Protein AF-A0A357IBV4-F1 (afdb_monomer)

Foldseek 3Di:
DPDDDDLVQCQFPVSDPDDDPPDDGGDPSVVVVVVVVVVVD

Secondary structure (DSSP, 8-state):
---SS-GGGSSBGGGSSS--TT--SB-TTHHHHHHHHHHH-

Structure (mmCIF, N/CA/C/O backbone):
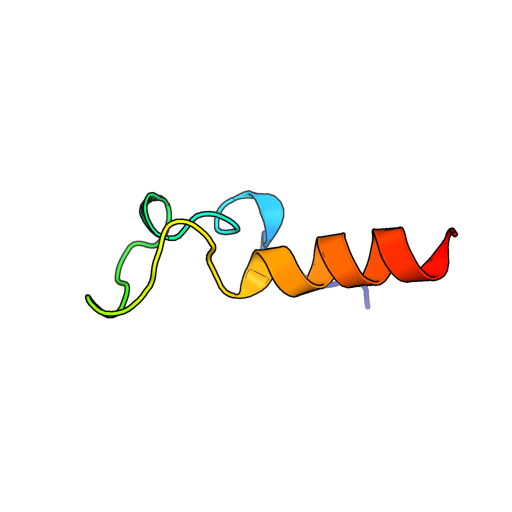data_AF-A0A357IBV4-F1
#
_entry.id   AF-A0A357IBV4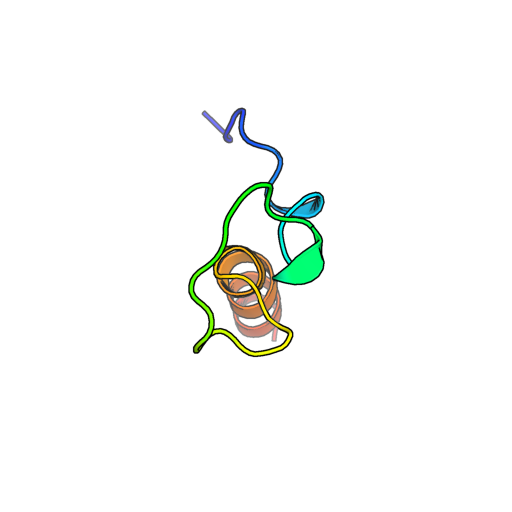-F1
#
loop_
_atom_site.group_PDB
_atom_site.id
_atom_site.type_symbol
_atom_site.label_atom_id
_atom_site.label_alt_id
_atom_site.label_comp_id
_atom_site.label_asym_id
_atom_site.label_entity_id
_atom_site.label_seq_id
_atom_site.pdbx_PDB_ins_code
_atom_site.Cartn_x
_atom_site.Cartn_y
_atom_site.Cartn_z
_atom_site.occupancy
_atom_site.B_iso_or_equiv
_atom_site.auth_seq_id
_atom_site.auth_comp_id
_atom_site.auth_asym_id
_atom_site.auth_atom_id
_atom_site.pdbx_PDB_model_num
ATOM 1 N N . THR A 1 1 ? 21.856 6.676 1.914 1.00 64.19 1 THR A N 1
ATOM 2 C CA . THR A 1 1 ? 21.056 6.044 2.987 1.00 64.19 1 THR A CA 1
ATOM 3 C C . THR A 1 1 ? 19.738 5.561 2.412 1.00 64.19 1 THR A C 1
ATOM 5 O O . THR A 1 1 ? 19.158 6.295 1.628 1.00 64.19 1 THR A O 1
ATOM 8 N N . ILE A 1 2 ? 19.307 4.339 2.743 1.00 78.94 2 ILE A N 1
ATOM 9 C CA . ILE A 1 2 ? 18.270 3.555 2.026 1.00 78.94 2 ILE A CA 1
ATOM 10 C C . ILE A 1 2 ? 16.904 3.426 2.738 1.00 78.94 2 ILE A C 1
ATOM 12 O O . ILE A 1 2 ? 16.063 2.678 2.277 1.00 78.94 2 ILE A O 1
ATOM 16 N N . MET A 1 3 ? 16.621 4.224 3.768 1.00 91.56 3 MET A N 1
ATOM 17 C CA . MET A 1 3 ? 15.404 4.194 4.610 1.00 91.56 3 MET A CA 1
ATOM 18 C C . MET A 1 3 ? 15.422 3.177 5.761 1.00 91.56 3 MET A C 1
ATOM 20 O O . MET A 1 3 ? 15.832 2.033 5.622 1.00 91.56 3 MET A O 1
ATOM 24 N N . MET A 1 4 ? 14.959 3.668 6.912 1.00 95.50 4 MET A N 1
ATOM 25 C CA . MET A 1 4 ? 14.625 2.916 8.122 1.00 95.50 4 MET A CA 1
ATOM 26 C C . MET A 1 4 ? 13.131 2.543 8.262 1.00 95.50 4 MET A C 1
ATOM 28 O O . MET A 1 4 ? 12.853 1.549 8.934 1.00 95.50 4 MET A O 1
ATOM 32 N N . PRO A 1 5 ? 12.138 3.293 7.719 1.00 96.06 5 PRO A N 1
ATOM 33 C CA . PRO A 1 5 ? 10.744 2.838 7.772 1.00 96.06 5 PRO A CA 1
ATOM 34 C C . PRO A 1 5 ? 10.513 1.541 6.982 1.00 96.06 5 PRO A C 1
ATOM 36 O O . PR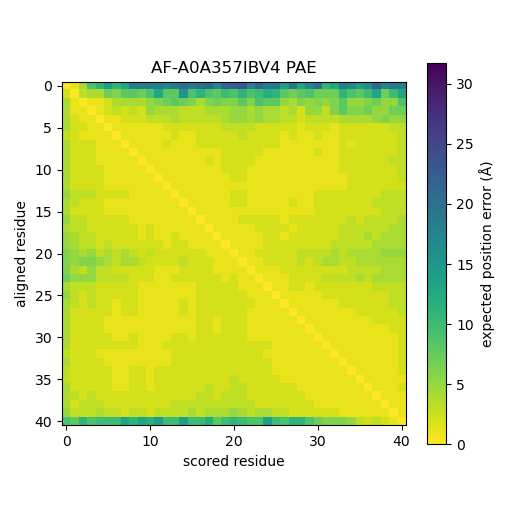O A 1 5 ? 11.266 1.225 6.067 1.00 96.06 5 PRO A O 1
ATOM 39 N N . HIS A 1 6 ? 9.424 0.841 7.323 1.00 96.69 6 HIS A N 1
ATOM 40 C CA . HIS A 1 6 ? 8.996 -0.429 6.721 1.00 96.69 6 HIS A CA 1
ATOM 41 C C . HIS A 1 6 ? 7.737 -0.224 5.844 1.00 96.69 6 HIS A C 1
ATOM 43 O O . HIS A 1 6 ? 6.626 -0.553 6.281 1.00 96.69 6 HIS A O 1
ATOM 49 N N . PRO A 1 7 ? 7.851 0.381 4.641 1.00 97.44 7 PRO A N 1
ATOM 50 C CA . PRO A 1 7 ? 6.705 0.661 3.768 1.00 97.44 7 PRO A CA 1
ATOM 51 C C . PRO A 1 7 ? 5.935 -0.606 3.365 1.00 97.44 7 PRO A C 1
ATOM 53 O O . PRO A 1 7 ? 4.729 -0.554 3.124 1.00 97.44 7 PRO A O 1
ATOM 56 N N . GLU A 1 8 ? 6.605 -1.756 3.343 1.00 98.25 8 GLU A N 1
ATOM 57 C CA . GLU A 1 8 ? 6.028 -3.067 3.058 1.00 98.25 8 GLU A CA 1
ATOM 58 C C . GLU A 1 8 ? 5.093 -3.578 4.161 1.00 98.25 8 GLU A C 1
ATOM 60 O O . GLU A 1 8 ? 4.279 -4.460 3.906 1.00 98.25 8 GLU A O 1
ATOM 65 N N . ARG A 1 9 ? 5.153 -3.021 5.378 1.00 98.19 9 ARG A N 1
ATOM 66 C CA . ARG A 1 9 ? 4.208 -3.360 6.455 1.00 98.19 9 ARG A CA 1
ATOM 67 C C . ARG A 1 9 ? 2.908 -2.569 6.386 1.00 98.19 9 ARG A C 1
ATOM 69 O O . ARG A 1 9 ? 1.923 -2.987 6.979 1.00 98.19 9 ARG A O 1
ATOM 76 N N . VAL A 1 10 ? 2.912 -1.432 5.691 1.00 97.88 10 VAL A N 1
ATOM 77 C CA . VAL A 1 10 ? 1.824 -0.437 5.718 1.00 97.88 10 VAL A CA 1
ATOM 78 C C . VAL A 1 10 ? 1.374 -0.005 4.318 1.00 97.88 10 VAL A C 1
ATOM 80 O O . VAL A 1 10 ? 0.823 1.080 4.125 1.00 97.88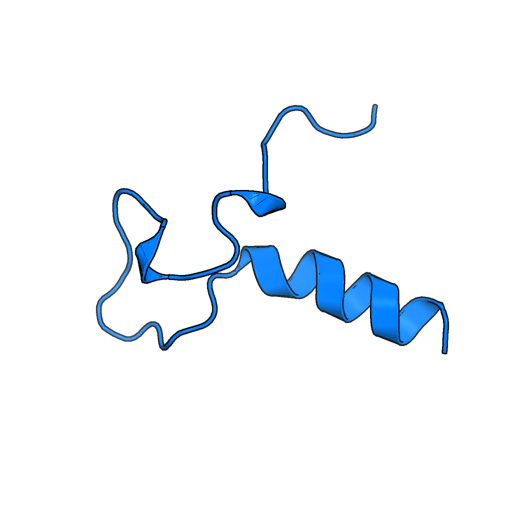 10 VAL A O 1
ATOM 83 N N . PHE A 1 11 ? 1.578 -0.864 3.316 1.00 98.12 11 PHE A N 1
ATOM 84 C CA . PHE A 1 11 ? 1.121 -0.611 1.945 1.00 98.12 11 PHE A CA 1
ATOM 85 C C . PHE A 1 11 ? -0.401 -0.757 1.773 1.00 98.12 11 PHE A C 1
ATOM 87 O O . PHE A 1 11 ? -0.948 -0.229 0.805 1.00 98.12 11 PHE A O 1
ATOM 94 N N . ARG A 1 12 ? -1.098 -1.444 2.692 1.00 98.31 12 ARG A N 1
ATOM 95 C CA . ARG A 1 12 ? -2.570 -1.514 2.739 1.00 98.31 12 ARG A CA 1
ATOM 96 C C . ARG A 1 12 ? -3.107 -0.543 3.782 1.00 98.31 12 ARG A C 1
ATOM 98 O O . ARG A 1 12 ? -2.535 -0.412 4.864 1.00 98.31 12 ARG A O 1
ATOM 105 N N . THR A 1 13 ? -4.248 0.079 3.510 1.00 98.50 13 THR A N 1
ATOM 106 C CA . THR A 1 13 ? -4.888 1.014 4.451 1.00 98.50 13 THR A CA 1
ATOM 107 C C . THR A 1 13 ? -5.157 0.355 5.805 1.00 98.50 13 THR A C 1
ATOM 109 O O . THR A 1 13 ? -4.747 0.893 6.827 1.00 98.50 13 THR A O 1
ATOM 112 N N . VAL A 1 14 ? -5.704 -0.870 5.808 1.00 98.19 14 VAL A N 1
ATOM 113 C CA . VAL A 1 14 ? -6.060 -1.635 7.025 1.00 98.19 14 VAL A CA 1
ATOM 114 C C . VAL A 1 14 ? -4.880 -1.929 7.964 1.00 98.19 14 VAL A C 1
ATOM 116 O O . VAL A 1 14 ? -5.082 -2.198 9.140 1.00 98.19 14 VAL A O 1
ATOM 119 N N . THR A 1 15 ? -3.643 -1.887 7.459 1.00 98.38 15 THR A N 1
ATOM 120 C CA . THR A 1 15 ? -2.430 -2.138 8.259 1.00 98.38 15 THR A CA 1
ATOM 121 C C . THR A 1 15 ? -1.858 -0.885 8.931 1.00 98.38 15 THR A C 1
ATOM 123 O O . THR A 1 15 ? -0.891 -0.989 9.681 1.00 98.38 15 THR A O 1
ATOM 126 N N . ASN A 1 16 ? -2.427 0.300 8.688 1.00 98.38 16 ASN A N 1
ATOM 127 C CA . ASN A 1 16 ? -2.020 1.527 9.373 1.00 98.38 16 ASN A CA 1
ATOM 128 C C . ASN A 1 16 ? -2.728 1.628 10.734 1.00 98.38 16 ASN A C 1
ATOM 130 O O . ASN A 1 16 ? -3.916 1.335 10.837 1.00 98.38 16 ASN A O 1
ATOM 134 N N . SER A 1 17 ? -2.020 2.077 11.778 1.00 98.00 17 SER A N 1
ATOM 135 C CA . SER A 1 17 ? -2.609 2.276 13.119 1.00 98.00 17 SER A CA 1
ATOM 136 C C . SER A 1 17 ? -3.727 3.321 13.132 1.00 98.00 17 SER A C 1
ATOM 138 O O . SER A 1 17 ? -4.626 3.271 13.968 1.00 98.00 17 SER A O 1
ATOM 140 N N . TRP A 1 18 ? -3.664 4.260 12.195 1.00 98.00 18 TRP A N 1
ATOM 141 C CA . TRP A 1 18 ? -4.691 5.237 11.891 1.00 98.00 18 TRP A CA 1
ATOM 142 C C . TRP A 1 18 ? -4.687 5.486 10.383 1.00 98.00 18 TRP A C 1
ATOM 144 O O . TRP A 1 18 ? -3.620 5.543 9.768 1.00 98.00 18 TRP A O 1
ATOM 15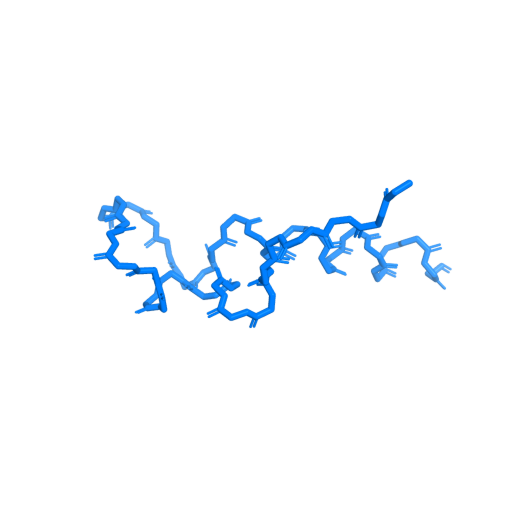4 N N . ALA A 1 19 ? -5.867 5.657 9.795 1.00 97.75 19 ALA A N 1
ATOM 155 C CA . ALA A 1 19 ? -6.021 6.094 8.416 1.00 97.75 19 ALA A CA 1
ATOM 156 C C . ALA A 1 19 ? -7.307 6.925 8.257 1.00 97.75 19 ALA A C 1
ATOM 158 O O . ALA A 1 19 ? -8.287 6.666 8.965 1.00 97.75 19 ALA A O 1
ATOM 159 N N . PRO A 1 20 ? -7.330 7.901 7.333 1.00 98.25 20 PRO A N 1
ATOM 160 C CA . PRO A 1 20 ? -8.555 8.569 6.903 1.00 98.25 20 PRO A CA 1
ATOM 161 C C . PRO A 1 20 ? -9.610 7.584 6.369 1.00 98.25 20 PRO A C 1
ATOM 163 O O . PRO A 1 20 ? -9.273 6.585 5.735 1.00 98.25 20 PRO A O 1
ATOM 166 N N . GLN A 1 21 ? -10.894 7.868 6.612 1.00 96.56 21 GLN A N 1
ATOM 167 C CA . GLN A 1 21 ? -12.004 6.987 6.206 1.00 96.56 21 GLN A CA 1
ATOM 168 C C . GLN A 1 21 ? -12.241 6.952 4.691 1.00 96.56 21 GLN A C 1
ATOM 170 O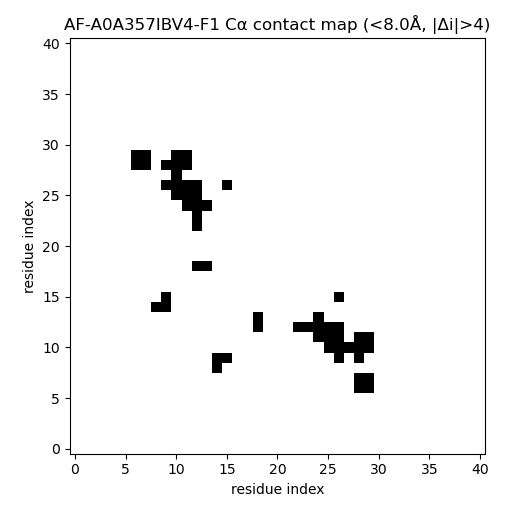 O . GLN A 1 21 ? -12.840 6.008 4.186 1.00 96.56 21 GLN A O 1
ATOM 175 N N . ASP A 1 22 ? -11.798 7.980 3.973 1.00 97.69 22 ASP A N 1
ATOM 1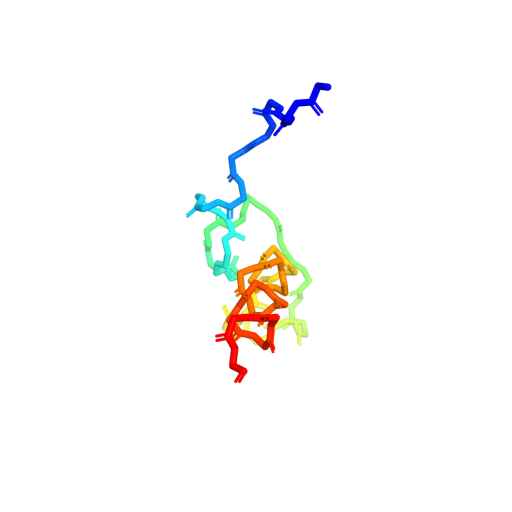76 C CA . ASP A 1 22 ? -11.906 8.102 2.520 1.00 97.69 22 ASP A CA 1
ATOM 177 C C . ASP A 1 22 ? -10.840 7.287 1.772 1.00 97.69 22 ASP A C 1
ATOM 179 O O . ASP A 1 22 ? -10.914 7.133 0.551 1.00 97.69 22 ASP A O 1
ATOM 183 N N . TRP A 1 23 ? -9.853 6.732 2.481 1.00 97.19 23 TRP A N 1
ATOM 184 C CA . TRP A 1 23 ? -8.885 5.833 1.872 1.00 97.19 23 TRP A CA 1
ATOM 185 C C . TRP A 1 23 ? -9.546 4.504 1.504 1.00 97.19 23 TRP A C 1
ATOM 187 O O . TRP A 1 23 ? -10.195 3.851 2.319 1.00 97.19 23 TRP A O 1
ATOM 197 N N . GLY A 1 24 ? -9.329 4.072 0.261 1.00 97.06 24 GLY A N 1
ATOM 198 C CA . GLY A 1 24 ? -9.683 2.725 -0.186 1.00 97.06 24 GLY A CA 1
ATOM 199 C C . GLY A 1 24 ? -8.723 1.664 0.365 1.00 97.06 24 GLY A C 1
ATOM 200 O O . GLY A 1 24 ? -8.085 1.838 1.397 1.00 97.06 24 GLY A O 1
ATOM 201 N N . GLU A 1 25 ? -8.554 0.553 -0.350 1.00 97.62 25 GLU A N 1
ATOM 202 C CA . GLU A 1 25 ? -7.675 -0.544 0.091 1.00 97.62 25 GLU A CA 1
ATOM 203 C C . GLU A 1 25 ? -6.176 -0.174 0.106 1.00 97.62 25 GLU A C 1
ATOM 205 O O . GLU A 1 25 ? -5.400 -0.686 0.920 1.00 97.62 25 GLU A O 1
ATOM 210 N N . ALA A 1 26 ? -5.762 0.706 -0.806 1.00 98.19 26 ALA A N 1
ATOM 211 C CA . ALA A 1 26 ? -4.365 1.058 -1.013 1.00 98.19 26 ALA A CA 1
ATOM 212 C C . ALA A 1 26 ? -3.911 2.174 -0.065 1.00 98.19 26 ALA A C 1
ATOM 214 O O . ALA A 1 26 ? -4.396 3.301 -0.150 1.00 98.19 26 ALA A O 1
ATOM 215 N N . GLY A 1 27 ? -2.908 1.871 0.759 1.00 97.38 27 GLY A N 1
ATOM 216 C CA . GLY A 1 27 ? -2.179 2.875 1.522 1.00 97.38 27 GLY A CA 1
ATOM 217 C C . GLY A 1 27 ? -1.180 3.638 0.639 1.00 97.38 27 GLY A C 1
ATOM 218 O O . GLY A 1 27 ? -0.784 3.157 -0.431 1.00 97.38 27 GLY A O 1
ATOM 219 N N . PRO A 1 28 ? -0.704 4.811 1.087 1.00 97.31 28 PRO A N 1
ATOM 220 C CA . PRO A 1 28 ? 0.170 5.679 0.295 1.00 97.31 28 PRO A CA 1
ATOM 221 C C . PRO A 1 28 ? 1.496 5.003 -0.078 1.00 97.31 28 PRO A C 1
ATOM 223 O O . PRO A 1 28 ? 2.012 5.203 -1.180 1.00 97.31 28 PRO A O 1
ATOM 226 N N . TRP A 1 29 ? 2.017 4.133 0.793 1.00 98.19 29 TRP A N 1
ATOM 227 C CA . TRP A 1 29 ? 3.274 3.416 0.572 1.00 98.19 29 TRP A CA 1
ATOM 228 C C . TRP A 1 29 ? 3.237 2.456 -0.621 1.00 98.19 29 TRP A C 1
ATOM 230 O O . TRP A 1 29 ? 4.282 2.194 -1.216 1.00 98.19 29 TRP A O 1
ATOM 240 N N . LEU A 1 30 ? 2.053 2.012 -1.065 1.00 98.31 30 LEU A N 1
ATOM 241 C CA . LEU A 1 30 ? 1.931 1.195 -2.275 1.00 98.31 30 LEU A CA 1
ATOM 242 C C . LEU A 1 30 ? 2.458 1.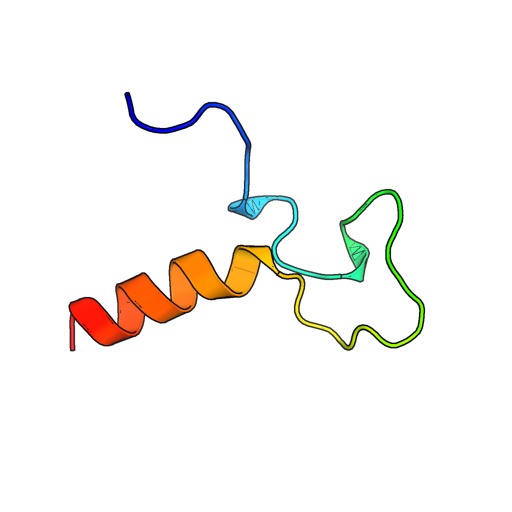922 -3.526 1.00 98.31 30 LEU A C 1
ATOM 244 O O . LEU A 1 30 ? 2.922 1.282 -4.473 1.00 98.31 30 LEU A O 1
ATOM 248 N N . ARG A 1 31 ? 2.435 3.263 -3.536 1.00 98.12 31 ARG A N 1
ATOM 249 C CA . ARG A 1 31 ? 2.954 4.062 -4.653 1.00 98.12 31 ARG A CA 1
ATOM 250 C C . ARG A 1 31 ? 4.444 3.822 -4.898 1.00 98.12 31 ARG A C 1
ATOM 252 O O . ARG A 1 31 ? 4.843 3.789 -6.057 1.00 98.12 31 ARG A O 1
ATOM 259 N N . MET A 1 32 ? 5.240 3.600 -3.850 1.00 97.75 32 MET A N 1
ATOM 260 C CA . MET A 1 32 ? 6.675 3.323 -3.979 1.00 97.75 32 MET A CA 1
ATOM 261 C C . MET A 1 32 ? 6.924 2.064 -4.823 1.00 97.75 32 MET A C 1
ATOM 263 O O . MET A 1 32 ? 7.685 2.103 -5.787 1.00 97.75 32 MET A O 1
ATOM 267 N N . PHE A 1 33 ? 6.215 0.975 -4.520 1.00 98.06 33 PHE A N 1
ATOM 268 C CA . PHE A 1 33 ? 6.346 -0.295 -5.237 1.00 98.06 33 PHE A CA 1
ATOM 269 C C . PHE A 1 33 ? 5.773 -0.226 -6.661 1.00 98.06 33 PHE A C 1
ATOM 271 O O . PHE A 1 33 ? 6.355 -0.780 -7.591 1.00 98.06 33 PHE A O 1
ATOM 278 N N . ARG A 1 34 ? 4.669 0.512 -6.865 1.00 98.38 34 ARG A N 1
ATOM 279 C CA . ARG A 1 34 ? 4.116 0.765 -8.209 1.00 98.38 34 ARG A CA 1
ATOM 280 C C . ARG A 1 34 ? 5.087 1.546 -9.092 1.00 98.38 34 ARG A C 1
ATOM 282 O O . ARG A 1 34 ? 5.240 1.204 -10.257 1.00 98.38 34 ARG A O 1
ATOM 289 N N . ASN A 1 35 ? 5.760 2.556 -8.543 1.00 98.50 35 ASN A N 1
ATOM 290 C CA . ASN A 1 35 ? 6.770 3.312 -9.282 1.00 98.50 35 ASN A CA 1
ATOM 291 C C . ASN A 1 35 ? 7.951 2.423 -9.685 1.00 98.50 35 ASN A C 1
ATOM 293 O O . ASN A 1 35 ? 8.413 2.520 -10.815 1.00 98.50 35 ASN A O 1
ATOM 297 N N . ALA A 1 36 ? 8.402 1.533 -8.794 1.00 98.19 36 ALA A N 1
ATOM 298 C CA . ALA A 1 36 ? 9.449 0.572 -9.127 1.00 98.19 36 ALA A CA 1
ATOM 299 C C . ALA A 1 36 ? 9.029 -0.349 -10.282 1.00 98.19 36 ALA A C 1
ATOM 301 O O . ALA A 1 36 ? 9.822 -0.569 -11.190 1.00 98.19 36 ALA A O 1
ATOM 302 N N . ARG A 1 37 ? 7.775 -0.834 -10.290 1.00 98.31 37 ARG A N 1
ATOM 303 C CA . ARG A 1 37 ? 7.261 -1.669 -11.385 1.00 98.31 37 ARG A CA 1
ATOM 304 C C . ARG A 1 37 ? 7.234 -0.922 -12.720 1.00 98.31 37 ARG A C 1
AT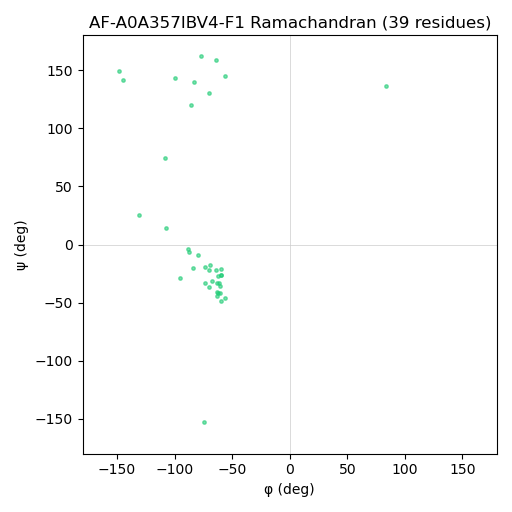OM 306 O O . ARG A 1 37 ? 7.670 -1.489 -13.706 1.00 98.31 37 ARG A O 1
ATOM 313 N N . VAL A 1 38 ? 6.777 0.331 -12.725 1.00 98.50 38 VAL A N 1
ATOM 314 C CA . VAL A 1 38 ? 6.786 1.188 -13.926 1.00 98.50 38 VAL A CA 1
ATOM 315 C C . VAL A 1 38 ? 8.208 1.466 -14.419 1.00 98.50 38 VAL A C 1
ATOM 317 O O . VAL A 1 38 ? 8.408 1.631 -15.610 1.00 98.50 38 VAL A O 1
ATOM 320 N N . TRP A 1 39 ? 9.192 1.553 -13.520 1.00 98.44 39 TRP A N 1
ATOM 321 C CA . TRP A 1 39 ? 10.581 1.830 -13.897 1.00 98.44 39 TRP A CA 1
ATOM 322 C C . TRP A 1 39 ? 11.291 0.639 -14.557 1.00 98.44 39 TRP A C 1
ATOM 324 O O . TRP A 1 39 ? 12.168 0.854 -15.386 1.00 98.44 39 TRP A O 1
ATOM 334 N N . VAL A 1 40 ? 10.954 -0.594 -14.165 1.00 98.06 40 VAL A N 1
ATOM 335 C CA . VAL A 1 40 ? 11.554 -1.809 -14.750 1.00 98.06 40 VAL A CA 1
ATOM 336 C C . VAL A 1 40 ? 10.832 -2.316 -16.001 1.00 98.06 40 VAL A C 1
ATOM 338 O O . VAL A 1 40 ? 11.302 -3.287 -16.593 1.00 98.06 40 VAL A O 1
ATOM 341 N N . ASP A 1 41 ? 9.691 -1.719 -16.356 1.00 89.38 41 ASP A N 1
ATOM 342 C CA . ASP A 1 41 ? 9.025 -1.930 -17.649 1.00 89.38 41 ASP A CA 1
ATOM 343 C C . ASP A 1 41 ? 9.721 -1.160 -18.770 1.00 89.38 41 ASP A C 1
ATOM 345 O O . ASP A 1 41 ? 9.837 -1.737 -19.875 1.00 89.38 41 ASP A O 1
#

Solvent-accessible surface area (backbone atoms only — not comparable to full-atom values): 2676 Å² total; per-residue (Å²): 139,90,78,87,79,63,52,86,68,35,26,38,33,88,59,39,99,70,70,68,87,87,56,60,70,67,20,78,44,40,53,61,58,52,49,52,54,64,70,78,105

pLDDT: mean 96.19, std 6.06, range [64.19, 98.5]

Sequence (41 aa):
TIMMPHPERVFRTVTNSWAPQDWGEAGPWLRMFRNARVWVD

Mean predicted aligned error: 2.65 Å

Radius of gyration: 11.55 Å; Cα contacts (8 Å, |Δi|>4): 28; chains: 1; bounding box: 33×12×31 Å

Nearest PDB structures (foldseek):
  6lyo-assembly1_A  TM=1.002E+00  e=1.219E-03  Salmonella enterica subsp. enterica serovar Typhimurium str. LT2
  6lyk-assembly1_A  TM=1.000E+00  e=2.027E-03  Salmonella enterica subsp. enterica serovar Typhimurium str. LT2
  6jt7-assembly1_A  TM=1.002E+00  e=2.344E-03  Salmonella enterica subsp. enterica serovar Typhimurium
  6jta-assembly1_A  TM=1.003E+00  e=2.344E-03  Salmonella enterica subsp. enterica serovar Typhimurium